Protein AF-A0A1F5EDV9-F1 (afdb_monomer)

Solvent-accessible surface area (backbone atoms only — not comparable to full-atom values): 3623 Å² total; per-residue (Å²): 112,69,68,58,52,54,53,48,53,53,48,52,53,57,56,57,67,70,53,84,70,78,54,73,67,54,53,51,53,52,52,52,52,51,52,52,54,49,53,54,48,51,53,52,51,50,51,50,54,53,52,50,49,53,50,49,49,50,65,61,66,70,103

InterPro domains:
  IPR001901 Protein translocase complex, SecE/Sec61-gamma subunit [MF_00422] (3-59)
  IPR001901 Protein transl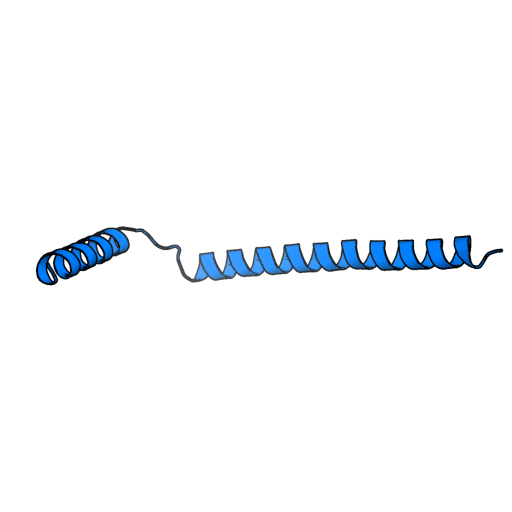ocase complex, SecE/Sec61-gamma subunit [PF00584] (7-59)
  IPR001901 Protein translocase complex, SecE/Sec61-gamma subu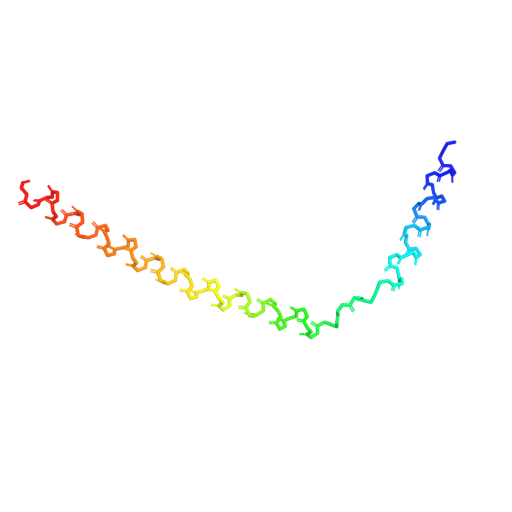nit [PS01067] (8-36)
  IPR005807 SecE subunit of protein translocation complex, bacterial-like [PTHR33910] (2-60)
  IPR005807 SecE subunit of protein translocation complex, bacterial-like [TIGR00964] (7-59)
  IPR038379 SecE superfamily [G3DSA:1.20.5.1030] (1-59)

Foldseek 3Di:
DVVVVVVVVVVVVVVVVVDDDDDPVVVVVVVVVVVVVVVVVCVVVVVVVVVVVVVCCCVVVVD

pLDDT: mean 86.89, std 8.4, range [55.41, 97.69]

Mean predicted aligned error: 8.4 Å

Radius of gyration: 25.48 Å; Cα contacts (8 Å, |Δi|>4): 2; chains: 1; bounding box: 53×16×65 Å

Organism: NCBI:txid1797469

Structure (mmCIF, N/CA/C/O backbone):
data_AF-A0A1F5EDV9-F1
#
_entry.id   AF-A0A1F5EDV9-F1
#
loop_
_atom_site.group_PDB
_atom_site.id
_atom_site.type_symbol
_atom_site.label_atom_id
_atom_site.label_alt_id
_atom_site.label_comp_id
_atom_site.label_asym_id
_atom_site.label_entity_id
_atom_site.label_seq_id
_atom_site.pdbx_PDB_ins_code
_atom_site.Cartn_x
_atom_site.Cartn_y
_atom_site.Cartn_z
_atom_site.occupancy
_atom_site.B_iso_or_equiv
_atom_site.auth_seq_id
_atom_site.auth_comp_id
_atom_site.auth_asym_id
_atom_site.auth_atom_id
_atom_site.pdbx_PDB_model_num
ATOM 1 N N . MET A 1 1 ? -3.793 12.878 39.977 1.00 66.12 1 MET A N 1
ATOM 2 C CA . MET A 1 1 ? -3.302 13.023 38.583 1.00 66.12 1 MET A CA 1
ATOM 3 C C . MET A 1 1 ? -3.755 11.864 37.692 1.00 66.12 1 MET A C 1
ATOM 5 O O . MET A 1 1 ? -4.377 12.134 36.676 1.00 66.12 1 MET A O 1
ATOM 9 N N . ILE A 1 2 ? -3.591 10.603 38.114 1.00 76.75 2 ILE A N 1
ATOM 10 C CA . ILE A 1 2 ? -4.042 9.396 37.378 1.00 76.75 2 ILE A CA 1
ATOM 11 C C . ILE A 1 2 ? -5.543 9.431 37.008 1.00 76.75 2 ILE A C 1
ATOM 13 O O . ILE A 1 2 ? -5.901 9.170 35.865 1.00 76.75 2 ILE A O 1
ATOM 17 N N . LYS A 1 3 ? -6.421 9.876 37.923 1.00 78.88 3 LYS A N 1
ATOM 18 C CA . LYS A 1 3 ? -7.870 10.020 37.656 1.00 78.88 3 LYS A CA 1
ATOM 19 C C . LYS A 1 3 ? -8.214 11.012 36.528 1.00 78.88 3 LYS A C 1
ATOM 21 O O . LYS A 1 3 ? -9.184 10.796 35.814 1.00 78.88 3 LYS A O 1
ATOM 26 N N . LYS A 1 4 ? -7.425 12.084 36.346 1.00 79.12 4 LYS A N 1
ATOM 27 C CA . LYS A 1 4 ? -7.634 13.059 35.254 1.00 79.12 4 LYS A CA 1
ATOM 28 C C . LYS A 1 4 ? -7.264 12.462 33.896 1.00 79.12 4 LYS A C 1
ATOM 30 O O . LYS A 1 4 ? -7.969 12.690 32.923 1.00 79.12 4 LYS A O 1
ATOM 35 N N . ILE A 1 5 ? -6.189 11.675 33.852 1.00 83.88 5 ILE A N 1
ATOM 36 C CA . ILE A 1 5 ? -5.743 10.973 32.644 1.00 83.88 5 ILE A CA 1
ATOM 37 C C . ILE A 1 5 ? -6.785 9.925 32.237 1.00 83.88 5 ILE A C 1
ATOM 39 O O . ILE A 1 5 ? -7.193 9.886 31.082 1.00 83.88 5 ILE A O 1
ATOM 43 N N . GLN A 1 6 ? -7.295 9.142 33.190 1.00 82.06 6 GLN A N 1
ATOM 44 C CA . GLN A 1 6 ? -8.344 8.157 32.921 1.00 82.06 6 GLN A CA 1
ATOM 45 C C . GLN A 1 6 ? -9.621 8.804 32.356 1.00 82.06 6 GLN A C 1
ATOM 47 O O . GLN A 1 6 ? -10.147 8.330 31.352 1.00 82.06 6 GLN A O 1
ATOM 52 N N . ALA A 1 7 ? -10.065 9.927 32.935 1.00 83.56 7 ALA A N 1
ATOM 53 C CA . ALA A 1 7 ? -11.207 10.688 32.426 1.00 83.56 7 ALA A CA 1
ATOM 54 C C . ALA A 1 7 ? -10.960 11.263 31.017 1.00 83.56 7 ALA A C 1
ATOM 56 O O . ALA A 1 7 ? -11.861 11.249 30.180 1.00 83.56 7 ALA A O 1
ATOM 57 N N . TYR A 1 8 ? -9.735 11.717 30.728 1.00 84.06 8 TYR A N 1
ATOM 58 C CA . TYR A 1 8 ? -9.341 12.195 29.401 1.00 84.06 8 TYR A CA 1
ATOM 59 C C . TYR A 1 8 ? -9.425 11.086 28.343 1.00 84.06 8 TYR A C 1
ATOM 61 O O . TYR A 1 8 ? -10.069 11.274 27.314 1.00 84.06 8 TYR A O 1
ATOM 69 N N . PHE A 1 9 ? -8.868 9.899 28.612 1.00 87.44 9 PHE A N 1
ATOM 70 C CA . PHE A 1 9 ? -8.970 8.753 27.698 1.00 87.44 9 PHE A CA 1
ATOM 71 C C . PHE A 1 9 ? -10.421 8.309 27.476 1.00 87.44 9 PHE A C 1
ATOM 73 O O . PHE A 1 9 ? -10.798 7.967 26.357 1.00 87.44 9 PHE A O 1
ATOM 80 N N . GLN A 1 10 ? -11.258 8.364 28.513 1.00 85.75 10 GLN A N 1
ATOM 81 C CA . GLN A 1 10 ? -12.689 8.076 28.390 1.00 85.75 10 GLN A CA 1
ATOM 82 C C . GLN A 1 10 ? -13.409 9.081 27.482 1.00 85.75 10 GLN A C 1
ATOM 84 O O . GLN A 1 10 ? -14.232 8.677 26.656 1.00 85.75 10 GLN A O 1
ATOM 89 N N . GLY A 1 11 ? -13.058 10.366 27.577 1.00 85.69 11 GLY A N 1
ATOM 90 C CA . GLY A 1 11 ? -13.522 11.401 26.653 1.00 85.69 11 GLY A CA 1
ATOM 91 C C . GLY A 1 11 ? -13.082 11.131 25.212 1.00 85.69 11 GLY A C 1
ATOM 92 O O . GLY A 1 11 ? -13.920 11.095 24.316 1.00 85.69 11 GLY A O 1
ATOM 93 N N . VAL A 1 12 ? -11.797 10.832 24.992 1.00 87.62 12 VAL A N 1
ATOM 94 C CA . VAL A 1 12 ? -11.236 10.532 23.659 1.00 87.62 12 VAL A CA 1
ATOM 95 C C . VAL A 1 12 ? -11.911 9.319 23.016 1.00 87.62 12 VAL A C 1
ATOM 97 O O . VAL A 1 12 ? -12.287 9.373 21.846 1.00 87.62 12 VAL A O 1
ATOM 100 N N . ILE A 1 13 ? -12.127 8.234 23.766 1.00 84.38 13 ILE A N 1
ATOM 101 C CA . ILE A 1 13 ? -12.830 7.043 23.262 1.00 84.38 13 ILE A CA 1
ATOM 102 C C . ILE A 1 13 ? -14.278 7.384 22.886 1.00 84.38 13 ILE A C 1
ATOM 104 O O . ILE A 1 13 ? -14.786 6.889 21.882 1.00 84.38 13 ILE A O 1
ATOM 108 N N . THR A 1 14 ? -14.945 8.228 23.673 1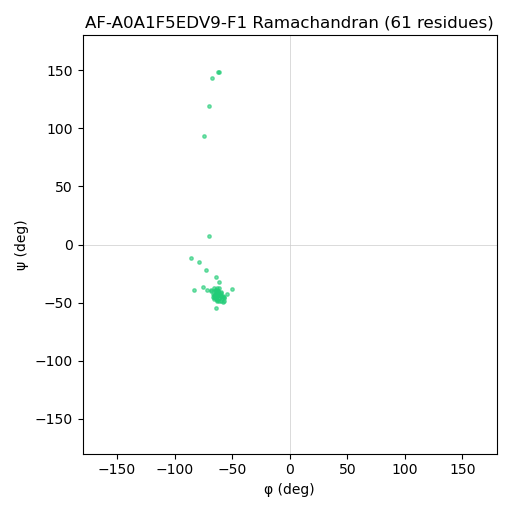.00 85.56 14 THR A N 1
ATOM 109 C CA . THR A 1 14 ? -16.333 8.636 23.416 1.00 85.56 14 THR A CA 1
ATOM 110 C C . THR A 1 14 ? -16.447 9.479 22.147 1.00 85.56 14 THR A C 1
ATOM 112 O 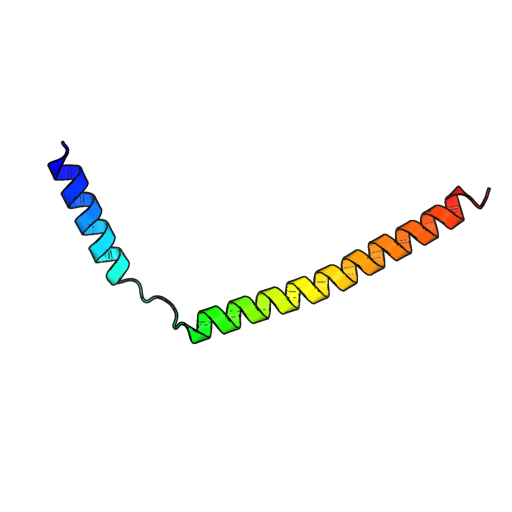O . THR A 1 14 ? -17.334 9.226 21.335 1.00 85.56 14 THR A O 1
ATOM 115 N N . GLU A 1 15 ? -15.526 10.416 21.921 1.00 87.38 15 GLU A N 1
ATOM 116 C CA . GLU A 1 15 ? -15.471 11.211 20.685 1.00 87.38 15 GLU A CA 1
ATOM 117 C C . GLU A 1 15 ? -15.085 10.357 19.469 1.00 87.38 15 GLU A C 1
ATOM 119 O O . GLU A 1 15 ? -15.700 10.460 18.412 1.00 87.38 15 GLU A O 1
ATOM 124 N N . THR A 1 16 ? -14.145 9.421 19.629 1.00 82.94 16 THR A N 1
ATOM 125 C CA . THR A 1 16 ? -13.718 8.516 18.545 1.00 82.94 16 THR A CA 1
ATOM 126 C C . THR A 1 16 ? -14.850 7.591 18.084 1.00 82.94 16 THR A C 1
ATOM 128 O O . THR A 1 16 ? -14.901 7.205 16.919 1.00 82.94 16 THR A O 1
ATOM 131 N N . LYS A 1 17 ? -15.800 7.259 18.968 1.00 80.38 17 LYS A N 1
ATOM 132 C CA . LYS A 1 17 ? -17.013 6.502 18.609 1.00 80.38 17 LYS A CA 1
ATOM 133 C C . LYS A 1 17 ? -18.028 7.317 17.804 1.00 80.38 17 LYS A C 1
ATOM 135 O O . LYS A 1 17 ? -18.860 6.716 17.133 1.00 80.38 17 LYS A O 1
ATOM 140 N N . LYS A 1 18 ? -17.982 8.653 17.868 1.00 83.38 18 LYS A N 1
ATOM 141 C CA . LYS A 1 18 ? -18.816 9.538 17.034 1.00 83.38 18 LYS A CA 1
ATOM 142 C C . LYS A 1 18 ? -18.262 9.683 15.617 1.00 83.38 18 LYS A C 1
ATOM 144 O O . LYS A 1 18 ? -18.976 10.139 14.730 1.00 83.38 18 LYS A O 1
ATOM 149 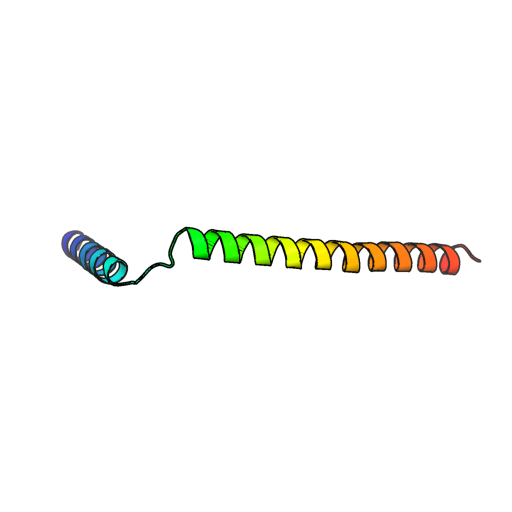N N . VAL A 1 19 ? -17.004 9.296 15.400 1.00 85.38 19 VAL A N 1
ATOM 150 C CA . VAL A 1 19 ? -16.398 9.277 14.071 1.00 85.38 19 VAL A CA 1
ATOM 151 C C . VAL A 1 19 ? -17.042 8.159 13.259 1.00 85.38 19 VAL A C 1
ATOM 153 O O . VAL A 1 19 ? -16.974 6.981 13.610 1.00 85.38 19 VAL A O 1
ATOM 156 N N . THR A 1 20 ? -17.670 8.529 12.150 1.00 79.19 20 THR A N 1
ATOM 157 C CA . THR A 1 20 ? -18.206 7.586 11.171 1.00 79.19 20 THR A CA 1
ATOM 158 C C . THR A 1 20 ? -17.056 6.981 10.380 1.00 79.19 20 THR A C 1
ATOM 160 O O . THR A 1 20 ? -16.587 7.557 9.398 1.00 79.19 20 THR A O 1
ATOM 163 N N . TRP A 1 21 ? -16.575 5.827 10.831 1.00 82.62 21 TRP A N 1
ATOM 164 C CA . TRP A 1 21 ? -15.563 5.076 10.101 1.00 82.62 21 TRP A CA 1
ATOM 165 C C . TRP A 1 21 ? -16.136 4.524 8.790 1.00 82.62 21 TRP A C 1
ATOM 167 O O . TRP A 1 21 ? -17.300 4.112 8.748 1.00 82.62 21 TRP A O 1
ATOM 177 N N . PRO A 1 22 ? -15.330 4.506 7.717 1.00 78.50 22 PRO A N 1
ATOM 178 C CA . PRO A 1 22 ? -15.750 3.973 6.432 1.00 78.50 22 PRO A CA 1
ATOM 179 C C . PRO A 1 22 ? -16.111 2.489 6.548 1.00 78.50 22 PRO A C 1
ATOM 181 O O . PRO A 1 22 ? -15.547 1.738 7.348 1.00 78.50 22 PRO A O 1
ATOM 184 N N . ASN A 1 23 ? -17.064 2.052 5.724 1.00 86.19 23 ASN A N 1
ATOM 185 C CA . ASN A 1 23 ? -17.477 0.652 5.683 1.00 86.19 23 ASN A CA 1
ATOM 186 C C . ASN A 1 23 ? -16.298 -0.238 5.239 1.00 86.19 23 ASN A C 1
ATOM 188 O O . ASN A 1 23 ? -15.483 0.168 4.408 1.00 86.19 23 ASN A O 1
ATOM 192 N N . ARG A 1 24 ? -16.238 -1.483 5.728 1.00 84.69 24 ARG A N 1
ATOM 193 C CA . ARG A 1 24 ? -15.200 -2.473 5.383 1.00 84.69 24 ARG A CA 1
ATOM 194 C C . ARG A 1 24 ? -15.005 -2.608 3.871 1.00 84.69 24 ARG A C 1
ATOM 196 O O . ARG A 1 24 ? -13.873 -2.691 3.411 1.00 84.69 24 ARG A O 1
ATOM 203 N N . GLN A 1 25 ? -16.095 -2.548 3.104 1.00 85.25 25 GLN A N 1
ATOM 204 C CA . GLN A 1 25 ? -16.037 -2.597 1.643 1.00 85.25 25 GLN A CA 1
ATOM 205 C C . GLN A 1 25 ? -15.317 -1.390 1.027 1.00 85.25 25 GLN A C 1
ATOM 207 O O . GLN A 1 25 ? -14.565 -1.550 0.071 1.00 85.25 25 GLN A O 1
ATOM 212 N N . GLN A 1 26 ? -15.523 -0.185 1.570 1.00 85.31 26 GLN A N 1
ATOM 213 C CA . GLN A 1 26 ? -14.850 1.020 1.077 1.00 85.31 26 GLN A CA 1
ATOM 214 C C . GLN A 1 26 ? -13.347 0.916 1.321 1.00 85.31 26 GLN A C 1
ATOM 216 O O . GLN A 1 26 ? -12.567 1.170 0.412 1.00 85.31 26 GLN A O 1
ATOM 221 N N . ILE A 1 27 ? -12.944 0.457 2.510 1.00 89.88 27 ILE A N 1
ATOM 222 C CA . ILE A 1 27 ? -11.531 0.258 2.854 1.00 89.88 27 ILE A CA 1
ATOM 223 C C . ILE A 1 27 ? -10.874 -0.711 1.866 1.00 89.88 27 ILE A C 1
ATOM 225 O O . ILE A 1 27 ? -9.842 -0.381 1.292 1.00 89.88 27 ILE A O 1
ATOM 229 N N . ILE A 1 28 ? -11.503 -1.863 1.610 1.00 91.81 28 ILE A N 1
ATOM 230 C CA . ILE A 1 28 ? -10.984 -2.858 0.662 1.00 91.81 28 ILE A CA 1
ATOM 231 C C . ILE A 1 28 ? -10.858 -2.255 -0.739 1.00 91.81 28 ILE A C 1
ATOM 233 O O . ILE A 1 28 ? -9.797 -2.359 -1.348 1.00 91.81 28 ILE A O 1
ATOM 237 N N . ASN A 1 29 ? -11.897 -1.576 -1.232 1.00 90.75 29 ASN A N 1
ATOM 238 C CA . ASN A 1 29 ? -11.866 -0.961 -2.558 1.00 90.75 29 ASN A CA 1
ATOM 239 C C . ASN A 1 29 ? -10.754 0.092 -2.668 1.00 90.75 29 ASN A C 1
ATOM 241 O O . ASN A 1 29 ? -10.038 0.123 -3.665 1.00 90.75 29 ASN A O 1
ATOM 245 N N . HIS A 1 30 ? -10.566 0.929 -1.644 1.00 91.50 30 HIS A N 1
ATOM 246 C CA . HIS A 1 30 ? -9.495 1.924 -1.630 1.00 91.50 30 HIS A CA 1
ATOM 247 C C . HIS A 1 30 ? -8.109 1.274 -1.611 1.00 91.50 30 HIS A C 1
ATOM 249 O O . HIS A 1 30 ? -7.242 1.684 -2.380 1.00 91.50 30 HIS A O 1
ATOM 255 N N . THR A 1 31 ? -7.898 0.235 -0.800 1.00 93.31 31 THR A N 1
ATOM 256 C CA . THR A 1 31 ? -6.627 -0.502 -0.775 1.00 93.31 31 THR A CA 1
ATOM 257 C C . THR A 1 31 ? -6.342 -1.176 -2.116 1.00 93.31 31 THR A C 1
ATOM 259 O O . THR A 1 31 ? -5.218 -1.091 -2.602 1.00 93.31 31 THR A O 1
ATOM 262 N N . VAL A 1 32 ? -7.347 -1.789 -2.750 1.00 95.88 32 VAL A N 1
ATOM 263 C CA . VAL A 1 32 ? -7.198 -2.409 -4.076 1.00 95.88 32 VAL A CA 1
ATOM 264 C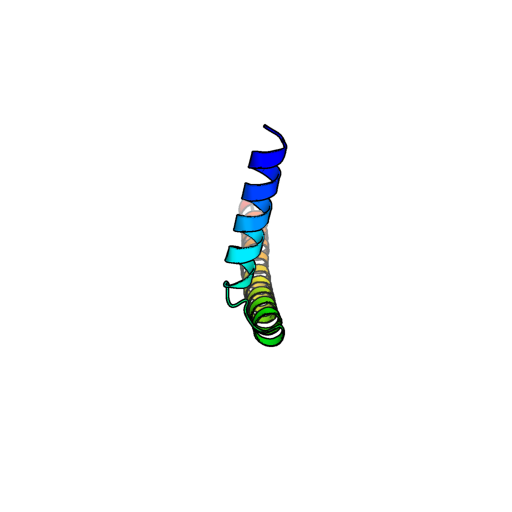 C . VAL A 1 32 ? -6.812 -1.365 -5.120 1.00 95.88 32 VAL A C 1
ATOM 266 O O . VAL A 1 32 ? -5.863 -1.585 -5.866 1.00 95.88 32 VAL A O 1
ATOM 269 N N . THR A 1 33 ? -7.473 -0.206 -5.136 1.00 95.19 33 THR A N 1
ATOM 270 C CA . THR A 1 33 ? -7.116 0.889 -6.050 1.00 95.19 33 THR A CA 1
ATOM 271 C C . THR A 1 33 ? -5.664 1.322 -5.865 1.00 95.19 33 THR A C 1
ATOM 273 O O . THR A 1 33 ? -4.943 1.448 -6.850 1.00 95.19 33 THR A O 1
ATOM 276 N N . VAL A 1 34 ? -5.204 1.498 -4.622 1.00 97.06 34 VAL A N 1
ATOM 277 C CA . VAL A 1 34 ? -3.806 1.868 -4.337 1.00 97.06 34 VAL A CA 1
ATOM 278 C C . VAL A 1 34 ? -2.832 0.785 -4.802 1.00 97.06 34 VAL A C 1
ATOM 280 O O . VAL A 1 34 ? -1.805 1.097 -5.395 1.00 97.06 34 VAL A O 1
ATOM 283 N N . LEU A 1 35 ? -3.140 -0.494 -4.584 1.00 97.69 35 LEU A N 1
ATOM 284 C CA . LEU A 1 35 ? -2.281 -1.586 -5.050 1.00 97.69 35 LEU A CA 1
ATOM 285 C C . LEU A 1 35 ? -2.164 -1.608 -6.577 1.00 97.69 35 LEU A C 1
ATOM 287 O O . LEU A 1 35 ? -1.072 -1.810 -7.102 1.00 97.69 35 LEU A O 1
ATOM 291 N N . VAL A 1 36 ? -3.265 -1.357 -7.287 1.00 97.44 36 VAL A N 1
ATOM 292 C CA . VAL A 1 36 ? -3.268 -1.277 -8.752 1.00 97.44 36 VAL A CA 1
ATOM 293 C C . VAL A 1 36 ? -2.422 -0.099 -9.235 1.00 97.44 36 VAL A C 1
ATOM 295 O O . VAL A 1 36 ? -1.592 -0.276 -10.125 1.00 97.44 36 VAL A O 1
ATOM 298 N N . THR A 1 37 ? -2.572 1.090 -8.645 1.00 96.88 37 THR A N 1
ATOM 299 C CA . THR A 1 37 ? -1.787 2.262 -9.067 1.00 96.88 37 THR A CA 1
ATOM 300 C C . THR A 1 37 ? -0.298 2.079 -8.792 1.00 96.88 37 THR A C 1
ATOM 302 O O . THR A 1 37 ? 0.520 2.412 -9.649 1.00 96.88 37 THR A O 1
ATOM 305 N N . VAL A 1 38 ? 0.061 1.494 -7.646 1.00 97.69 38 VAL A N 1
ATOM 306 C CA . VAL A 1 38 ? 1.453 1.170 -7.310 1.00 97.69 38 VAL A CA 1
ATOM 307 C C . VAL A 1 38 ? 2.019 0.140 -8.282 1.00 97.69 38 VAL A C 1
ATOM 309 O O . VAL A 1 38 ? 3.106 0.358 -8.803 1.00 97.69 38 VAL A O 1
ATOM 312 N N . ALA A 1 39 ? 1.285 -0.932 -8.594 1.00 97.31 39 ALA A N 1
ATOM 313 C CA . ALA A 1 39 ? 1.746 -1.950 -9.537 1.00 97.31 39 ALA A CA 1
ATOM 314 C C . ALA A 1 39 ? 2.057 -1.357 -10.922 1.00 97.31 39 ALA A C 1
ATOM 316 O O . ALA A 1 39 ? 3.110 -1.636 -11.494 1.00 97.31 39 ALA A O 1
ATOM 317 N N . ILE A 1 40 ? 1.177 -0.491 -11.436 1.00 97.25 40 ILE A N 1
ATOM 318 C CA . ILE A 1 40 ? 1.390 0.200 -12.716 1.00 97.25 40 ILE A CA 1
ATOM 319 C C . ILE A 1 40 ? 2.615 1.117 -12.637 1.00 97.25 40 ILE A C 1
ATOM 321 O O . ILE A 1 40 ? 3.469 1.076 -13.523 1.00 97.25 40 ILE A O 1
ATOM 325 N N . ALA A 1 41 ? 2.735 1.911 -11.569 1.00 96.56 41 ALA A N 1
ATOM 326 C CA . ALA A 1 41 ? 3.879 2.795 -11.372 1.00 96.56 41 ALA A CA 1
ATOM 327 C C . ALA A 1 41 ? 5.197 2.007 -11.326 1.00 96.56 41 ALA A C 1
ATOM 329 O O . ALA A 1 41 ? 6.144 2.368 -12.018 1.00 96.56 41 ALA A O 1
ATOM 330 N N . THR A 1 42 ? 5.252 0.899 -10.583 1.00 96.62 42 THR A N 1
ATOM 331 C CA . THR A 1 42 ? 6.439 0.039 -10.493 1.00 96.62 42 THR A CA 1
ATOM 332 C C . THR A 1 42 ? 6.845 -0.523 -11.852 1.00 96.62 42 THR A C 1
ATOM 334 O O . THR A 1 42 ? 8.032 -0.540 -12.161 1.00 96.62 42 THR A O 1
ATOM 337 N N . ILE A 1 43 ? 5.889 -0.944 -12.685 1.00 96.69 43 ILE A N 1
ATOM 338 C CA . ILE A 1 43 ? 6.188 -1.436 -14.038 1.00 96.69 43 ILE A CA 1
ATOM 339 C C . ILE A 1 43 ? 6.781 -0.320 -14.902 1.00 96.69 43 ILE A C 1
ATOM 341 O O . ILE A 1 43 ? 7.774 -0.549 -15.591 1.00 96.69 43 ILE A O 1
ATOM 345 N N . ILE A 1 44 ? 6.197 0.882 -14.861 1.00 95.56 44 ILE A N 1
ATOM 346 C CA . ILE A 1 44 ? 6.665 2.027 -15.653 1.00 95.56 44 ILE A CA 1
ATOM 347 C C . ILE A 1 44 ? 8.071 2.438 -15.216 1.00 95.56 44 ILE A C 1
ATOM 349 O O . ILE A 1 44 ? 8.976 2.468 -16.047 1.00 95.56 44 ILE A O 1
ATOM 353 N N . PHE A 1 45 ? 8.269 2.712 -13.924 1.00 95.81 45 PHE A N 1
ATOM 354 C CA . PHE A 1 45 ? 9.570 3.124 -13.397 1.00 95.81 45 PHE A CA 1
ATOM 355 C C . PHE A 1 45 ? 10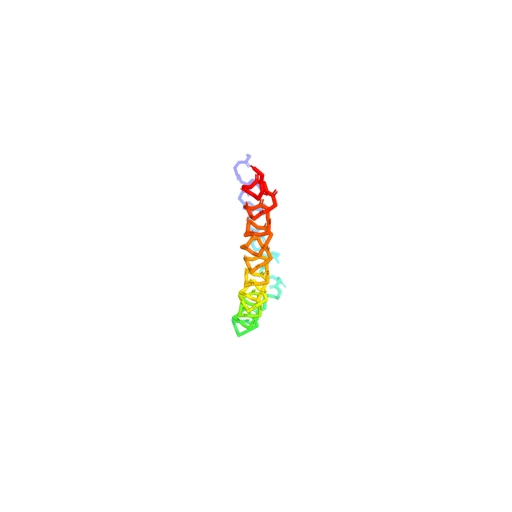.624 2.040 -13.603 1.00 95.81 45 PHE A C 1
ATOM 357 O O . PHE A 1 45 ? 11.672 2.328 -14.167 1.00 95.81 45 PHE A O 1
ATOM 364 N N . GLY A 1 46 ? 10.304 0.780 -13.292 1.00 94.19 46 GLY A N 1
ATOM 365 C CA . GLY A 1 46 ? 11.214 -0.337 -13.528 1.00 94.19 46 GLY A CA 1
ATOM 366 C C . GLY A 1 46 ? 11.622 -0.446 -14.997 1.00 94.19 46 GLY A C 1
ATOM 367 O O . GLY A 1 46 ? 12.805 -0.562 -15.299 1.00 94.19 46 GLY A O 1
ATOM 368 N N . SER A 1 47 ? 10.672 -0.338 -15.929 1.00 94.06 47 SER A N 1
ATOM 369 C CA . SER A 1 47 ? 10.978 -0.382 -17.367 1.00 94.06 47 SER A CA 1
ATOM 370 C C . SER A 1 47 ? 11.884 0.771 -17.802 1.00 94.06 47 SER A C 1
ATOM 372 O O . SER A 1 47 ? 12.794 0.564 -18.605 1.00 94.06 47 SER A O 1
ATOM 374 N N . ILE A 1 48 ? 11.660 1.972 -17.265 1.00 95.06 48 ILE A N 1
ATOM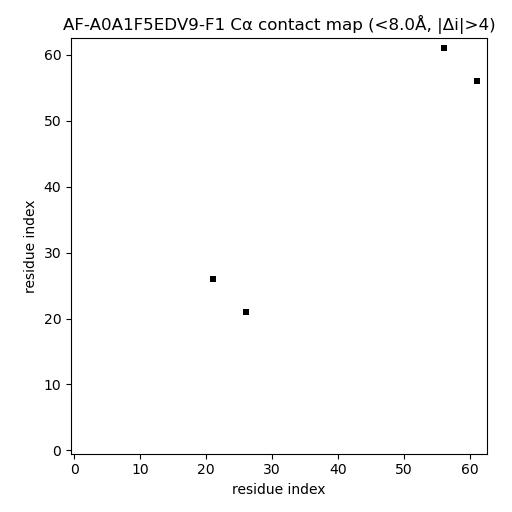 375 C CA . ILE A 1 48 ? 12.491 3.148 -17.538 1.00 95.06 48 ILE A CA 1
ATOM 376 C C . ILE A 1 48 ? 13.904 2.942 -16.983 1.00 95.06 48 ILE A C 1
ATOM 378 O O . ILE A 1 48 ? 14.865 3.147 -17.718 1.00 95.06 48 ILE A O 1
ATOM 382 N N . ASP A 1 49 ? 14.048 2.480 -15.741 1.00 91.56 49 ASP A N 1
ATOM 383 C CA . ASP A 1 49 ? 15.347 2.229 -15.109 1.00 91.56 49 ASP A CA 1
ATOM 384 C C . ASP A 1 49 ? 16.144 1.154 -15.861 1.00 91.56 49 ASP A C 1
ATOM 386 O O . ASP A 1 49 ? 17.338 1.329 -16.124 1.00 91.56 49 ASP A O 1
ATOM 390 N N . PHE A 1 50 ? 15.489 0.067 -16.285 1.00 90.12 50 PHE A N 1
ATOM 391 C CA . PHE A 1 50 ? 16.110 -0.971 -17.114 1.00 90.12 50 PHE A CA 1
ATOM 392 C C . PHE A 1 50 ? 16.503 -0.444 -18.499 1.00 90.12 50 PHE A C 1
ATOM 394 O O . PHE A 1 50 ? 17.610 -0.720 -18.968 1.00 90.12 50 PHE A O 1
ATOM 401 N N . GLY A 1 51 ? 15.630 0.331 -19.149 1.00 89.00 51 GLY A N 1
ATOM 402 C CA . GLY A 1 51 ? 15.898 0.929 -20.458 1.00 89.00 51 GLY A CA 1
ATOM 403 C C . GLY A 1 51 ? 17.061 1.918 -20.415 1.00 89.00 51 GLY A C 1
ATOM 404 O O . GLY A 1 51 ? 17.987 1.823 -21.219 1.00 89.00 51 GLY A O 1
ATOM 405 N N . LEU A 1 52 ? 17.061 2.818 -19.431 1.00 89.94 52 LEU A N 1
ATOM 406 C CA . LEU A 1 52 ? 18.140 3.778 -19.212 1.00 89.94 52 LEU A CA 1
ATOM 407 C C . LEU A 1 52 ? 19.450 3.074 -18.872 1.00 89.94 52 LEU A C 1
ATOM 409 O O . LEU A 1 52 ? 20.475 3.426 -19.446 1.00 89.94 52 LEU A O 1
ATOM 413 N N . SER A 1 53 ? 19.429 2.049 -18.017 1.00 86.31 53 SER A N 1
ATOM 414 C CA . SER A 1 53 ? 20.632 1.276 -17.682 1.00 86.31 53 SER A CA 1
ATOM 415 C C . SER A 1 53 ? 21.245 0.621 -18.917 1.00 86.31 53 SER A C 1
ATOM 417 O O . SER A 1 53 ? 22.457 0.673 -19.094 1.00 86.31 53 SER A O 1
ATOM 419 N N . LYS A 1 54 ? 20.422 0.057 -19.810 1.00 84.44 54 LYS A N 1
ATOM 420 C CA . LYS A 1 54 ? 20.888 -0.561 -21.062 1.00 84.44 54 LYS A CA 1
ATOM 421 C C . LYS A 1 54 ? 21.445 0.453 -22.058 1.00 84.44 54 LYS A C 1
ATOM 423 O O . LYS A 1 54 ? 22.451 0.176 -22.706 1.00 84.44 54 LYS A O 1
ATOM 428 N N . ILE A 1 55 ? 20.822 1.625 -22.164 1.00 86.56 55 ILE A N 1
ATOM 429 C CA . ILE A 1 55 ? 21.321 2.722 -23.004 1.00 86.56 55 ILE A CA 1
ATOM 430 C C . ILE A 1 55 ? 22.643 3.255 -22.448 1.00 86.56 55 ILE A C 1
ATOM 432 O O . ILE A 1 55 ? 23.592 3.434 -23.204 1.00 86.56 55 ILE A O 1
ATOM 436 N N . LEU A 1 56 ? 22.732 3.469 -21.134 1.00 87.12 56 LEU A N 1
ATOM 437 C CA . LEU A 1 56 ? 23.958 3.904 -20.469 1.00 87.12 56 LEU A CA 1
ATOM 438 C C . LEU A 1 56 ? 25.076 2.8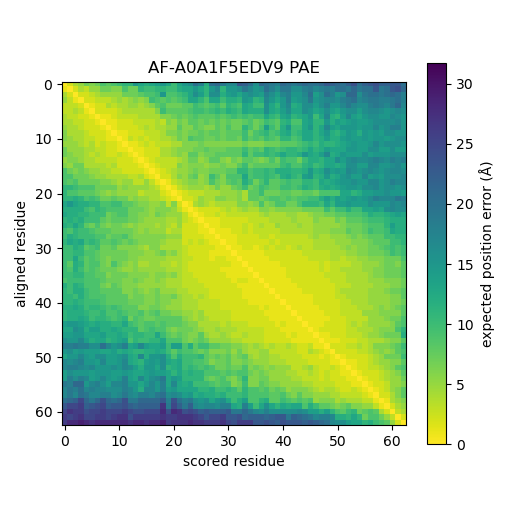75 -20.632 1.00 87.12 56 LEU A C 1
ATOM 440 O O . LEU A 1 56 ? 26.189 3.261 -20.963 1.00 87.12 56 LEU A O 1
ATOM 444 N N . GLU A 1 57 ? 24.785 1.582 -20.469 1.00 83.00 57 GLU A N 1
ATOM 445 C CA . GLU A 1 57 ? 25.735 0.492 -20.717 1.00 83.00 57 GLU A CA 1
ATOM 446 C C . GLU A 1 57 ? 26.260 0.558 -22.157 1.00 83.00 57 GLU A C 1
ATOM 448 O O . GLU A 1 57 ? 27.465 0.591 -22.362 1.00 83.00 57 GLU A O 1
ATOM 453 N N . MET A 1 58 ? 25.380 0.689 -23.153 1.00 83.06 58 MET A N 1
ATOM 454 C CA . MET A 1 58 ? 25.774 0.784 -24.563 1.00 83.06 58 MET A CA 1
ATOM 455 C C . MET A 1 58 ? 26.564 2.059 -24.893 1.00 83.06 58 MET A C 1
ATOM 457 O O . MET A 1 58 ? 27.492 2.008 -25.693 1.00 83.06 58 MET A O 1
ATOM 461 N N . VAL A 1 59 ? 26.220 3.201 -24.295 1.00 85.06 59 VAL A N 1
ATOM 462 C CA . VAL A 1 59 ? 26.910 4.481 -24.531 1.00 85.06 59 VAL A CA 1
ATOM 463 C C . VAL A 1 59 ? 28.265 4.531 -23.821 1.00 85.06 59 VAL A C 1
ATOM 465 O O . VAL A 1 59 ? 29.213 5.085 -24.371 1.00 85.06 59 VAL A O 1
ATOM 468 N N . ILE A 1 60 ? 28.375 3.952 -22.621 1.00 80.56 60 ILE A N 1
ATOM 469 C CA . ILE A 1 60 ? 29.602 3.966 -21.810 1.00 80.56 60 ILE A CA 1
ATOM 470 C C . ILE A 1 60 ? 30.576 2.856 -22.236 1.00 80.56 60 ILE A C 1
ATOM 472 O O . ILE A 1 60 ? 31.770 3.121 -22.283 1.00 80.56 60 ILE A O 1
ATOM 476 N N . LEU A 1 61 ? 30.099 1.647 -22.570 1.00 70.50 61 LEU A N 1
ATOM 477 C CA . LEU A 1 61 ? 30.928 0.551 -23.113 1.00 70.50 61 LEU A CA 1
ATOM 478 C C . LEU A 1 61 ? 31.104 0.615 -24.637 1.00 70.50 61 LEU A C 1
ATOM 480 O O . LEU A 1 61 ? 31.932 -0.104 -25.187 1.00 70.50 61 LEU A O 1
ATOM 484 N N . GLY A 1 62 ? 30.343 1.466 -25.331 1.00 65.19 62 GLY A N 1
ATOM 485 C CA . GLY A 1 62 ? 30.483 1.731 -26.766 1.00 65.19 62 GLY A CA 1
ATOM 486 C C . GLY A 1 62 ? 31.745 2.515 -27.147 1.00 65.19 62 GLY A C 1
ATOM 487 O O . GLY A 1 62 ? 31.885 2.900 -28.310 1.00 65.19 62 GLY A O 1
ATOM 488 N N . ARG A 1 63 ? 32.657 2.743 -26.192 1.00 55.41 63 ARG A N 1
ATOM 489 C CA . ARG A 1 63 ? 34.045 3.144 -26.416 1.00 55.41 63 ARG A CA 1
ATOM 490 C C . ARG A 1 63 ? 34.991 2.369 -25.507 1.00 55.41 63 ARG A C 1
ATOM 492 O O . ARG A 1 63 ? 34.680 2.254 -24.304 1.00 55.41 63 ARG A O 1
#

Secondary structure (DSSP, 8-state):
-HHHHHHHHHHHHHHHHHS-PPPHHHHHHHHHHHHHHHHHHHHHHHHHHHHHHHHHHHHHH--

Sequence (63 aa):
MIKKIQAYFQGVITETKKVTWPNRQQIINHTVTVLVTVAIATIIFGSIDFGLSKILEMVILGR